Protein AF-A0A8H3CS85-F1 (afdb_monomer_lite)

Foldseek 3Di:
DAAEADPPAAEEAEAAEAEQAEDEAAAAQAEDHNCPPFLLRLQVLDERYAHYNAEYEQYEYEYQDQEHHAHEHRQNYHHQYEYYNHYYAYPVRDHHAHAYHNDDCVRHVHDYFYFDQDNSDTHTDD

InterPro domains:
  IPR000743 Glycoside hydrolase, family 28 [PF00295] (1-104)
  IPR011050 Pectin lyase fold/virulence factor [SSF51126] (1-114)
  IPR012334 Pectin lyase fold [G3DSA:2.160.20.10] (1-118)

Organism: NCBI:txid456999

Sequence (126 aa):
IKIWSGPVGSAIVNDIHYEDITVENVTNPLVVDSCYFSSAYCATGKPVASITNVTVTNVTGTSTGKVVSSIICPEGSTCDIKFKDVNIVPKTGAAPVNRCFSVKSEDIGVNCTYPTVVNGTFKWPA

Radius of gyration: 14.18 Å; chains: 1; bounding box: 34×28×34 Å

pLDDT: mean 95.44, std 3.82, range [74.0, 98.75]

Secondary structure (DSSP, 8-state):
-EEE-STT--EEEEEEEEESPEEEEESSSEEEEEEET-HHHHTTT---EEEEEEEEES-EEEESSSEEEEEE--TTSEEEEEEES-EEEETT-PPPEEEEESS-HHHHTS-EE-PEEETTEEE---

Structure (mmCIF, N/CA/C/O backbone):
data_AF-A0A8H3CS85-F1
#
_entry.id   AF-A0A8H3CS85-F1
#
loop_
_atom_site.group_PDB
_atom_site.id
_atom_site.type_symbol
_atom_site.label_atom_id
_atom_site.label_alt_id
_atom_site.label_comp_id
_atom_site.label_asym_id
_atom_site.label_entity_id
_atom_site.label_seq_id
_atom_site.pdbx_PDB_ins_code
_atom_site.Cartn_x
_atom_site.Cartn_y
_atom_site.Cartn_z
_atom_site.occupancy
_atom_site.B_iso_or_equiv
_atom_site.auth_seq_id
_atom_site.auth_comp_id
_atom_site.auth_asym_id
_atom_sit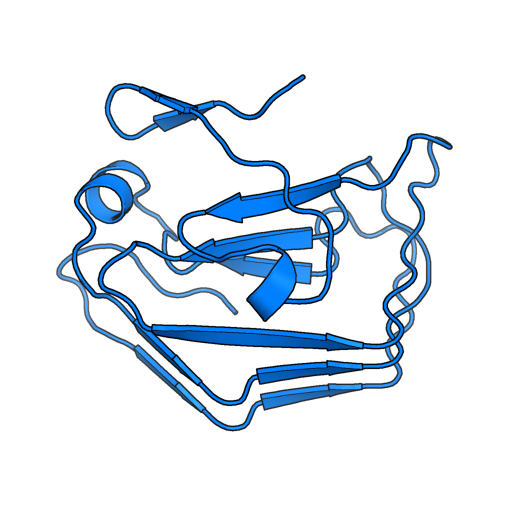e.auth_atom_id
_atom_site.pdbx_PDB_model_num
ATOM 1 N N . ILE A 1 1 ? 1.541 -7.477 -0.685 1.00 97.31 1 ILE A N 1
ATOM 2 C CA . ILE A 1 1 ? 2.453 -7.758 -1.826 1.00 97.31 1 ILE A CA 1
ATOM 3 C C . ILE A 1 1 ? 3.714 -6.908 -1.666 1.00 97.31 1 ILE A C 1
ATOM 5 O O . ILE A 1 1 ? 3.584 -5.721 -1.399 1.00 97.31 1 ILE A O 1
ATOM 9 N N . LYS A 1 2 ? 4.921 -7.480 -1.764 1.00 96.69 2 LYS A N 1
ATOM 10 C CA . LYS A 1 2 ? 6.183 -6.718 -1.685 1.00 96.69 2 LYS A CA 1
ATOM 11 C C . LYS A 1 2 ? 7.106 -7.134 -2.821 1.00 96.69 2 LYS A C 1
ATOM 13 O O . LYS A 1 2 ? 7.410 -8.321 -2.917 1.00 96.69 2 LYS A O 1
ATOM 18 N N . ILE A 1 3 ? 7.539 -6.184 -3.644 1.00 96.19 3 ILE A N 1
ATOM 19 C CA . ILE A 1 3 ? 8.426 -6.419 -4.788 1.00 96.19 3 ILE A CA 1
ATOM 20 C C . ILE A 1 3 ? 9.684 -5.572 -4.609 1.00 96.19 3 ILE A C 1
ATOM 22 O O . ILE A 1 3 ? 9.593 -4.383 -4.306 1.00 96.19 3 ILE A O 1
ATOM 26 N N . TRP A 1 4 ? 10.850 -6.192 -4.786 1.00 95.38 4 TRP A N 1
ATOM 27 C CA . TRP A 1 4 ? 12.134 -5.500 -4.729 1.00 95.38 4 TRP A CA 1
ATOM 28 C C . TRP A 1 4 ? 12.223 -4.398 -5.789 1.00 95.38 4 TRP A C 1
ATOM 30 O O . TRP A 1 4 ? 11.968 -4.632 -6.966 1.00 95.38 4 TRP A O 1
ATOM 40 N N . SER A 1 5 ? 12.636 -3.210 -5.357 1.00 93.56 5 SER A N 1
ATOM 41 C CA . SER A 1 5 ? 12.955 -2.076 -6.218 1.00 93.56 5 SER A CA 1
ATOM 42 C C . SER A 1 5 ? 14.425 -2.117 -6.622 1.00 93.56 5 SER A C 1
ATOM 44 O O . SER A 1 5 ? 15.299 -2.383 -5.793 1.00 93.56 5 SER A O 1
ATOM 46 N N . GLY A 1 6 ? 14.713 -1.808 -7.883 1.00 92.19 6 GLY A N 1
ATOM 47 C CA . GLY A 1 6 ? 16.071 -1.771 -8.415 1.00 92.19 6 GLY A CA 1
ATOM 48 C C . GLY A 1 6 ? 16.288 -2.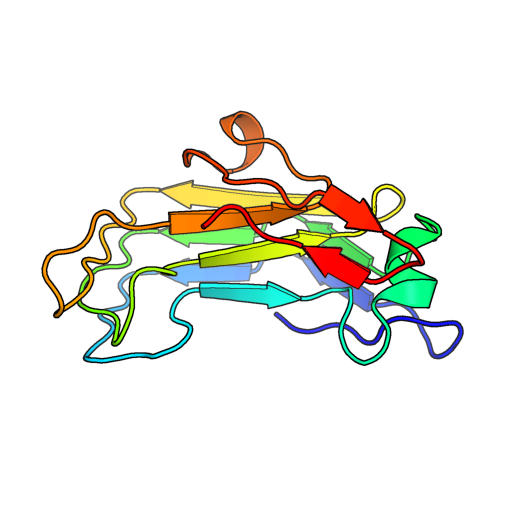717 -9.591 1.00 92.19 6 GLY A C 1
ATOM 49 O O . GLY A 1 6 ? 15.405 -3.493 -9.948 1.00 92.19 6 GLY A O 1
ATOM 50 N N . PRO A 1 7 ? 17.490 -2.693 -10.189 1.00 90.50 7 PRO A N 1
ATOM 51 C CA . PRO A 1 7 ? 17.871 -3.582 -11.283 1.00 90.50 7 PRO A CA 1
ATOM 52 C C . PRO A 1 7 ? 18.209 -4.992 -10.761 1.00 90.50 7 PRO A C 1
ATOM 54 O O . PRO A 1 7 ? 19.271 -5.534 -11.049 1.00 90.50 7 PRO A O 1
ATOM 57 N N . VAL A 1 8 ? 17.332 -5.559 -9.933 1.00 91.94 8 VAL A N 1
ATOM 58 C CA . VAL A 1 8 ? 17.520 -6.854 -9.256 1.00 91.94 8 VAL A CA 1
ATOM 59 C C . VAL A 1 8 ? 16.532 -7.917 -9.738 1.00 91.94 8 VAL A C 1
ATOM 61 O O . VAL A 1 8 ? 16.632 -9.077 -9.354 1.00 91.94 8 VAL A O 1
ATOM 64 N N . GLY A 1 9 ? 15.585 -7.525 -10.589 1.00 87.81 9 GLY A N 1
ATOM 65 C CA . GLY A 1 9 ? 14.560 -8.386 -11.160 1.00 87.81 9 GLY A CA 1
ATOM 66 C C . GLY A 1 9 ? 13.266 -7.616 -11.396 1.00 87.81 9 GLY A C 1
ATOM 67 O O . GLY A 1 9 ? 13.150 -6.445 -11.043 1.00 87.81 9 GLY A O 1
ATOM 68 N N . SER A 1 10 ? 12.290 -8.294 -11.988 1.00 90.62 10 SER A N 1
ATOM 69 C CA . SER A 1 10 ? 10.924 -7.799 -12.146 1.00 90.62 10 SER A CA 1
ATOM 70 C C . SER A 1 10 ? 9.932 -8.878 -11.735 1.00 90.62 10 SER A C 1
ATOM 72 O O . SER A 1 10 ? 10.224 -10.065 -11.885 1.00 90.62 10 SER A O 1
ATOM 74 N N . ALA A 1 11 ? 8.756 -8.481 -11.256 1.00 96.38 11 ALA A N 1
ATOM 75 C CA . ALA A 1 11 ? 7.709 -9.416 -10.850 1.00 96.38 11 ALA A CA 1
ATOM 76 C C . ALA A 1 11 ? 6.451 -9.299 -11.714 1.00 96.38 11 ALA A C 1
ATOM 78 O O . ALA A 1 11 ? 6.055 -8.204 -12.109 1.00 96.38 11 ALA A O 1
ATOM 79 N N . ILE A 1 12 ? 5.793 -10.433 -11.941 1.00 98.00 12 ILE A N 1
ATOM 80 C CA . ILE A 1 12 ? 4.430 -10.494 -12.468 1.00 98.00 12 ILE A CA 1
ATOM 81 C C . ILE A 1 12 ? 3.561 -11.075 -11.357 1.00 98.00 12 ILE A C 1
ATOM 83 O O . ILE A 1 12 ? 3.844 -12.159 -10.847 1.00 98.00 12 ILE A O 1
ATOM 87 N N . VAL A 1 13 ? 2.537 -10.328 -10.960 1.00 98.31 13 VAL A N 1
ATOM 88 C CA . VAL A 1 13 ? 1.539 -10.721 -9.967 1.00 98.31 13 VAL A CA 1
ATOM 89 C C . VAL A 1 13 ? 0.179 -10.542 -10.620 1.00 98.31 13 VAL A C 1
ATOM 91 O O . VAL A 1 13 ? -0.168 -9.447 -11.056 1.00 98.31 13 VAL A O 1
ATOM 94 N N . ASN A 1 14 ? -0.578 -11.622 -10.722 1.00 98.44 14 ASN A N 1
ATOM 95 C CA . ASN A 1 14 ? -1.851 -11.628 -11.421 1.00 98.44 14 ASN A CA 1
ATOM 96 C C . ASN A 1 14 ? -2.856 -12.485 -10.658 1.00 98.44 14 ASN A C 1
ATOM 98 O O . ASN A 1 14 ? -2.461 -13.524 -10.131 1.00 98.44 14 ASN A O 1
ATOM 102 N N . ASP A 1 15 ? -4.120 -12.063 -10.669 1.00 98.31 15 ASP A N 1
ATOM 103 C CA . ASP A 1 15 ? -5.264 -12.861 -10.210 1.00 98.31 15 ASP A CA 1
ATOM 104 C C . ASP A 1 15 ? -5.152 -13.262 -8.731 1.00 98.31 15 ASP A C 1
ATOM 106 O O . ASP A 1 15 ? -5.070 -14.434 -8.367 1.00 98.31 15 ASP A O 1
ATOM 110 N N . ILE A 1 16 ? -5.067 -12.246 -7.864 1.00 98.56 16 ILE A N 1
ATOM 111 C CA . ILE A 1 16 ? -4.946 -12.426 -6.412 1.00 98.56 16 ILE A CA 1
ATOM 112 C C . ILE A 1 16 ? -6.153 -11.802 -5.717 1.00 98.56 16 ILE A C 1
ATOM 114 O O . ILE A 1 16 ? -6.402 -10.605 -5.848 1.00 98.56 16 ILE A O 1
ATOM 118 N N . HIS A 1 17 ? -6.842 -12.591 -4.898 1.00 98.25 17 HIS A N 1
ATOM 119 C CA . HIS A 1 17 ? -8.045 -12.167 -4.186 1.00 98.25 17 HIS A CA 1
ATOM 120 C C . HIS A 1 17 ? -7.857 -12.346 -2.675 1.00 98.25 17 HIS A C 1
ATOM 122 O O . HIS A 1 17 ? -7.564 -13.443 -2.200 1.00 98.25 17 HIS A O 1
ATOM 128 N N . TYR A 1 18 ? -7.980 -11.251 -1.921 1.00 98.69 18 TYR A N 1
ATOM 129 C CA . TYR A 1 18 ? -7.996 -11.249 -0.456 1.00 98.69 18 TYR A CA 1
ATOM 130 C C . TYR A 1 18 ? -9.424 -10.995 0.019 1.00 98.69 18 TYR A C 1
ATOM 132 O O . TYR A 1 18 ? -9.951 -9.907 -0.210 1.00 98.69 18 TYR A O 1
ATOM 140 N N . GLU A 1 19 ? -10.043 -11.980 0.669 1.00 98.62 19 GLU A N 1
ATOM 141 C CA . GLU A 1 19 ? -11.482 -11.972 0.954 1.00 98.62 19 GLU A CA 1
ATOM 142 C C . GLU A 1 19 ? -11.778 -12.394 2.397 1.00 98.62 19 GLU A C 1
ATOM 144 O O . GLU A 1 19 ? -11.089 -13.254 2.948 1.00 98.62 19 GLU A O 1
ATOM 149 N N . ASP A 1 20 ? -12.793 -11.771 3.004 1.00 98.62 20 ASP A N 1
ATOM 150 C CA . ASP A 1 20 ? -13.342 -12.127 4.322 1.00 98.62 20 ASP A CA 1
ATOM 151 C C . ASP A 1 20 ? -12.302 -12.131 5.460 1.00 98.62 20 ASP A C 1
ATOM 153 O O . ASP A 1 20 ? -12.269 -13.006 6.330 1.00 98.62 20 ASP A O 1
ATOM 157 N N . ILE A 1 21 ? -11.430 -11.120 5.467 1.00 98.69 21 ILE A N 1
ATOM 158 C CA . ILE A 1 21 ? -10.340 -11.001 6.442 1.00 98.69 21 ILE A CA 1
ATOM 159 C C . ILE A 1 21 ? -10.750 -10.065 7.581 1.00 98.69 21 ILE A C 1
ATOM 161 O O . ILE A 1 21 ? -11.111 -8.910 7.363 1.00 98.69 21 ILE A O 1
ATOM 165 N N . THR A 1 22 ? -10.596 -10.528 8.823 1.00 98.69 22 THR A N 1
ATOM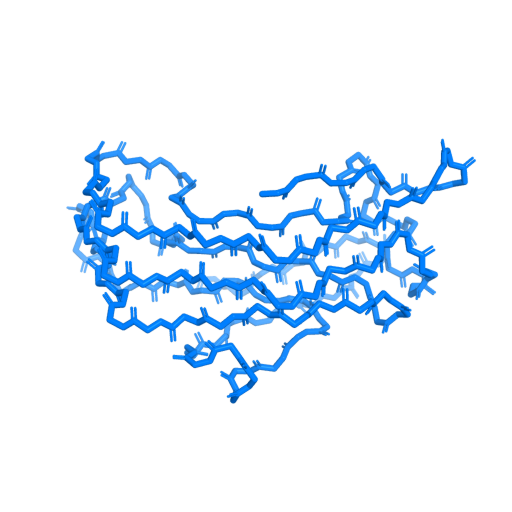 166 C CA . THR A 1 22 ? -10.651 -9.661 10.009 1.00 98.69 22 THR A CA 1
ATOM 167 C C . THR A 1 22 ? -9.240 -9.395 10.519 1.00 98.69 22 THR A C 1
ATOM 169 O O . THR A 1 22 ? -8.506 -10.329 10.841 1.00 98.69 22 THR A O 1
ATOM 172 N N . VAL A 1 23 ? -8.848 -8.123 10.607 1.00 98.12 23 VAL A N 1
ATOM 173 C CA . VAL A 1 23 ? -7.567 -7.706 11.193 1.00 98.12 23 VAL A CA 1
ATOM 174 C C . VAL A 1 23 ? -7.762 -7.220 12.627 1.00 98.12 23 VAL A C 1
ATOM 176 O O . VAL A 1 23 ? -8.652 -6.422 12.915 1.00 98.12 23 VAL A O 1
ATOM 179 N N . GLU A 1 24 ? -6.903 -7.651 13.547 1.00 98.12 24 GLU A N 1
ATOM 180 C CA . GLU A 1 24 ? -6.963 -7.219 14.943 1.00 98.12 24 GLU A CA 1
ATOM 181 C C . GLU A 1 24 ? -5.649 -6.576 15.376 1.00 98.12 24 GLU A C 1
ATOM 183 O O . GLU A 1 24 ? -4.616 -7.235 15.465 1.00 98.12 24 GLU A O 1
ATOM 188 N N . ASN A 1 25 ? -5.698 -5.276 15.681 1.00 97.25 25 ASN A N 1
ATOM 189 C CA . ASN A 1 25 ? -4.560 -4.521 16.196 1.00 97.25 25 ASN A CA 1
ATOM 190 C C . ASN A 1 25 ? -3.305 -4.624 15.303 1.00 97.25 25 ASN A C 1
ATOM 192 O O . ASN A 1 25 ? -2.196 -4.839 15.796 1.00 97.25 25 ASN A O 1
ATOM 196 N N . VAL A 1 26 ? -3.478 -4.482 13.984 1.00 98.12 26 VAL A N 1
ATOM 197 C CA . VAL A 1 26 ? -2.397 -4.666 12.999 1.00 98.12 26 VAL A CA 1
ATOM 198 C C . VAL A 1 26 ? -1.752 -3.330 12.616 1.00 98.12 26 VAL A C 1
ATOM 200 O O . VAL A 1 26 ? -2.438 -2.350 12.337 1.00 98.12 26 VAL A O 1
ATOM 203 N N . THR A 1 27 ? -0.418 -3.272 12.577 1.00 96.44 27 THR A N 1
ATOM 204 C CA . THR A 1 27 ? 0.311 -2.022 12.281 1.00 96.44 27 THR A CA 1
ATOM 205 C C . THR A 1 27 ? 0.244 -1.592 10.822 1.00 96.44 27 THR A C 1
ATOM 207 O O . THR A 1 27 ? 0.138 -0.403 10.550 1.00 96.44 27 THR A O 1
ATOM 210 N N . ASN A 1 28 ? 0.291 -2.539 9.884 1.00 95.38 28 ASN A N 1
ATOM 211 C CA . ASN A 1 28 ? 0.173 -2.260 8.452 1.00 95.38 28 ASN A CA 1
ATOM 212 C C . ASN A 1 28 ? -0.808 -3.264 7.832 1.00 95.38 28 ASN A C 1
ATOM 214 O O . ASN A 1 28 ? -0.364 -4.290 7.314 1.00 95.38 28 ASN A O 1
ATOM 218 N N . PRO A 1 29 ? -2.125 -3.030 7.952 1.00 97.62 29 PRO A N 1
ATOM 219 C CA . PRO A 1 29 ? -3.124 -4.029 7.584 1.00 97.62 29 PRO A CA 1
ATOM 220 C C . PRO A 1 29 ? -3.078 -4.427 6.105 1.00 97.62 29 PRO A C 1
ATOM 222 O O . PRO A 1 29 ? -3.026 -5.613 5.793 1.00 97.62 29 PRO A O 1
ATOM 225 N N . LEU A 1 30 ? -3.045 -3.445 5.198 1.00 98.38 30 LEU A N 1
ATOM 226 C CA . LEU A 1 30 ? -3.025 -3.671 3.751 1.00 98.38 30 LEU A CA 1
ATOM 227 C C . LEU A 1 30 ? -1.788 -3.017 3.133 1.00 98.38 30 LEU A C 1
ATOM 229 O O . LEU A 1 30 ? -1.640 -1.796 3.167 1.00 98.38 30 LEU A O 1
ATOM 233 N N . VAL A 1 31 ? -0.885 -3.821 2.567 1.00 98.12 31 VAL A N 1
ATOM 234 C CA . VAL A 1 31 ? 0.383 -3.324 2.009 1.00 98.12 31 VAL A CA 1
ATOM 235 C C . VAL A 1 31 ? 0.630 -3.868 0.611 1.00 98.12 31 VAL A C 1
ATOM 237 O O . VAL A 1 31 ? 0.763 -5.082 0.411 1.00 98.12 31 VAL A O 1
ATOM 240 N N . VAL A 1 32 ? 0.799 -2.947 -0.332 1.00 98.00 32 VAL A N 1
ATOM 241 C CA . VAL A 1 32 ? 1.488 -3.176 -1.598 1.00 98.00 32 VAL A CA 1
ATOM 242 C C . VAL A 1 32 ? 2.686 -2.243 -1.642 1.00 98.00 32 VAL A C 1
ATOM 244 O O . VAL A 1 32 ? 2.537 -1.028 -1.635 1.00 98.00 32 VAL A O 1
ATOM 247 N N . ASP A 1 33 ? 3.878 -2.826 -1.652 1.00 96.69 33 ASP A N 1
ATOM 248 C CA . ASP A 1 33 ? 5.135 -2.091 -1.729 1.00 96.69 33 ASP A CA 1
ATOM 249 C C . ASP A 1 33 ? 5.983 -2.669 -2.860 1.00 96.69 33 ASP A C 1
ATOM 251 O O . ASP A 1 33 ? 6.757 -3.608 -2.657 1.00 96.69 33 ASP A O 1
ATOM 255 N N . SER A 1 34 ? 5.816 -2.131 -4.070 1.00 94.88 34 SER A N 1
ATOM 256 C CA . SER A 1 34 ? 6.735 -2.404 -5.182 1.00 94.88 34 SER A CA 1
ATOM 257 C C . SER A 1 34 ? 7.918 -1.436 -5.214 1.00 94.88 34 SER A C 1
ATOM 259 O O . SER A 1 34 ? 8.617 -1.336 -6.213 1.00 94.88 34 SER A O 1
ATOM 261 N N . CYS A 1 35 ? 8.145 -0.704 -4.127 1.00 94.00 35 CYS A N 1
ATOM 262 C CA . CYS A 1 35 ? 9.299 0.162 -3.928 1.00 94.00 35 CYS A CA 1
ATOM 263 C C . CYS A 1 35 ? 10.206 -0.374 -2.812 1.00 94.00 35 CYS A C 1
ATOM 265 O O . CYS A 1 35 ? 11.061 0.352 -2.294 1.00 94.00 35 CYS A O 1
ATOM 267 N N . TYR A 1 36 ? 10.043 -1.658 -2.475 1.00 93.12 36 TYR A N 1
ATOM 268 C CA . TYR A 1 36 ? 10.723 -2.304 -1.367 1.00 93.12 36 TYR A CA 1
ATOM 269 C C . TYR A 1 36 ? 12.237 -2.190 -1.540 1.00 93.12 36 TYR A C 1
ATOM 271 O O . TYR A 1 36 ? 12.759 -2.335 -2.646 1.00 93.12 36 TYR A O 1
ATOM 279 N N . PHE A 1 37 ? 12.941 -1.934 -0.437 1.00 91.00 37 PHE A N 1
ATOM 280 C CA . PHE A 1 37 ? 14.391 -1.717 -0.355 1.00 91.00 37 PHE A CA 1
ATOM 281 C C . PHE A 1 37 ? 14.929 -0.393 -0.933 1.00 91.00 37 PHE A C 1
ATOM 283 O O . PHE A 1 37 ? 15.881 0.145 -0.371 1.00 91.00 37 PHE A O 1
ATOM 290 N N . SER A 1 38 ? 14.346 0.179 -1.996 1.00 90.12 38 SER A N 1
ATOM 291 C CA . SER A 1 38 ? 14.870 1.416 -2.604 1.00 90.12 38 SER A CA 1
ATOM 292 C C . SER A 1 38 ? 13.781 2.379 -3.080 1.00 90.12 38 SER A C 1
ATOM 294 O O . SER A 1 38 ? 13.286 2.295 -4.211 1.00 90.12 38 SER A O 1
ATOM 296 N N . SER A 1 39 ? 13.476 3.373 -2.237 1.00 85.44 39 SER A N 1
ATOM 297 C CA . SER A 1 39 ? 12.595 4.494 -2.588 1.00 85.44 39 SER A CA 1
ATOM 298 C C . SER A 1 39 ? 13.217 5.410 -3.646 1.00 85.44 39 SER A C 1
ATOM 300 O O . SER A 1 39 ? 12.506 5.916 -4.508 1.00 85.44 39 SER A O 1
ATOM 302 N N . ALA A 1 40 ? 14.544 5.576 -3.638 1.00 88.62 40 ALA A N 1
ATOM 303 C CA . ALA A 1 40 ? 15.254 6.397 -4.615 1.00 88.62 40 ALA A CA 1
ATOM 304 C C . ALA A 1 40 ? 15.160 5.815 -6.032 1.00 88.62 40 ALA A C 1
ATOM 306 O O . ALA A 1 40 ? 14.895 6.558 -6.974 1.00 88.62 40 ALA A O 1
ATOM 307 N N . TYR A 1 41 ? 15.312 4.493 -6.188 1.00 91.62 41 TYR A N 1
ATOM 308 C CA . TYR A 1 41 ? 15.101 3.846 -7.486 1.00 91.62 41 TYR A CA 1
ATOM 309 C C . TYR A 1 41 ? 13.629 3.905 -7.899 1.00 91.62 41 TYR A C 1
ATOM 311 O O . TYR A 1 41 ? 13.324 4.239 -9.038 1.00 91.62 41 TYR A O 1
ATOM 319 N N . CYS A 1 42 ? 12.711 3.655 -6.967 1.00 91.44 42 CYS A N 1
ATOM 320 C CA . CYS A 1 42 ? 11.275 3.752 -7.220 1.00 91.44 42 CYS A CA 1
ATOM 321 C C . CYS A 1 42 ? 10.858 5.151 -7.707 1.00 91.44 42 CYS A C 1
ATOM 323 O O . CYS A 1 42 ? 10.101 5.274 -8.668 1.00 91.44 42 CYS A O 1
ATOM 325 N N . ALA A 1 43 ? 11.427 6.210 -7.127 1.00 89.25 43 ALA A N 1
ATOM 326 C CA . ALA A 1 43 ? 11.191 7.591 -7.541 1.00 89.25 43 ALA A CA 1
ATOM 327 C C . ALA A 1 43 ? 11.692 7.911 -8.964 1.00 89.25 43 ALA A C 1
ATOM 329 O O . ALA A 1 43 ? 11.327 8.949 -9.505 1.00 89.25 43 ALA A O 1
ATOM 330 N N . THR A 1 44 ? 12.493 7.038 -9.592 1.00 91.56 44 THR A N 1
ATOM 331 C CA . THR A 1 44 ? 12.847 7.176 -11.018 1.00 91.56 44 THR A CA 1
ATOM 332 C C . THR A 1 44 ? 11.706 6.791 -11.960 1.00 91.56 44 THR A C 1
ATOM 334 O O . THR A 1 44 ? 11.829 6.996 -13.164 1.00 91.56 44 THR A O 1
ATOM 337 N N . GLY A 1 45 ? 10.631 6.187 -11.441 1.00 91.25 45 GLY A N 1
ATOM 338 C CA . GLY A 1 45 ? 9.481 5.740 -12.226 1.00 91.25 45 GLY A CA 1
ATOM 339 C C . GLY A 1 45 ? 9.731 4.476 -13.052 1.00 91.25 45 GLY A C 1
ATOM 340 O O . GLY A 1 45 ? 8.836 4.041 -13.768 1.00 91.25 45 GLY A O 1
ATOM 341 N N . LYS A 1 46 ? 10.917 3.857 -12.967 1.00 93.94 46 LYS A N 1
ATOM 342 C CA . LYS A 1 46 ? 11.229 2.644 -13.736 1.00 93.94 46 LYS A CA 1
ATOM 343 C C . LYS A 1 46 ? 10.303 1.475 -13.362 1.00 93.94 46 LYS A C 1
ATOM 345 O O . LYS A 1 46 ? 10.035 1.273 -12.174 1.00 93.94 46 LYS A O 1
ATOM 350 N N . PRO A 1 47 ? 9.845 0.682 -14.349 1.00 94.31 47 PRO A N 1
ATOM 351 C CA . PRO A 1 47 ? 9.019 -0.490 -14.090 1.00 94.31 47 PRO A CA 1
ATOM 352 C C . PRO A 1 47 ? 9.801 -1.555 -13.316 1.00 94.31 47 PRO A C 1
ATOM 354 O O . PRO A 1 47 ? 10.937 -1.877 -13.661 1.00 94.31 47 PRO A O 1
ATOM 357 N N . VAL A 1 48 ? 9.163 -2.125 -12.296 1.00 95.69 48 VAL A N 1
ATOM 358 C CA . VAL A 1 48 ? 9.678 -3.258 -11.503 1.00 95.69 48 VAL A CA 1
ATOM 359 C C . VAL A 1 48 ? 8.623 -4.348 -11.313 1.00 95.69 48 VAL A C 1
ATOM 361 O O . VAL A 1 48 ? 8.957 -5.478 -10.955 1.00 95.69 48 VAL A O 1
ATOM 364 N N . ALA A 1 49 ? 7.348 -4.039 -11.570 1.00 96.25 49 ALA A N 1
ATOM 365 C CA . ALA A 1 49 ? 6.261 -4.990 -11.420 1.00 96.25 49 ALA A CA 1
ATOM 366 C C . ALA A 1 49 ? 5.145 -4.790 -12.453 1.00 96.25 49 ALA A C 1
ATOM 368 O O . ALA A 1 49 ? 4.856 -3.676 -12.891 1.00 96.25 49 ALA A O 1
ATOM 369 N N . SER A 1 50 ? 4.478 -5.892 -12.782 1.00 98.00 50 SER A N 1
ATOM 370 C CA . SER A 1 50 ? 3.134 -5.898 -13.349 1.00 98.00 50 SER A CA 1
ATOM 371 C C . SER A 1 50 ? 2.213 -6.577 -12.338 1.00 98.00 50 SER A C 1
ATOM 373 O O . SER A 1 50 ? 2.277 -7.792 -12.164 1.00 98.00 50 SER A O 1
ATOM 375 N N . ILE A 1 51 ? 1.439 -5.778 -11.602 1.00 98.25 51 ILE A N 1
ATOM 376 C CA . ILE A 1 51 ? 0.434 -6.220 -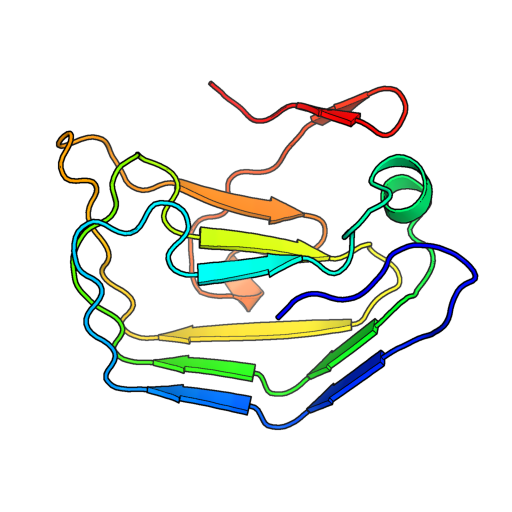10.632 1.00 98.25 51 ILE A CA 1
ATOM 377 C C . ILE A 1 51 ? -0.937 -5.967 -11.256 1.00 98.25 51 ILE A C 1
ATOM 379 O O . ILE A 1 51 ? -1.303 -4.819 -11.511 1.00 98.25 51 ILE A O 1
ATOM 383 N N . THR A 1 52 ? -1.674 -7.037 -11.530 1.00 98.44 52 THR A N 1
ATOM 384 C CA . THR A 1 52 ? -2.929 -6.987 -12.292 1.00 98.44 52 THR A CA 1
ATOM 385 C C . THR A 1 52 ? -4.003 -7.857 -11.661 1.00 98.44 52 THR A C 1
ATOM 387 O O . THR A 1 52 ? -3.682 -8.878 -11.054 1.00 98.44 52 THR A O 1
ATOM 390 N N . ASN A 1 53 ? -5.269 -7.452 -11.799 1.00 98.12 53 ASN A N 1
ATOM 391 C CA . ASN A 1 53 ? -6.417 -8.198 -11.287 1.00 98.12 53 ASN A CA 1
ATOM 392 C C . ASN A 1 53 ? -6.266 -8.605 -9.807 1.00 98.12 53 ASN A C 1
ATOM 394 O O . ASN A 1 53 ? -6.393 -9.776 -9.446 1.00 98.12 53 ASN A O 1
ATOM 398 N N . VAL A 1 54 ? -5.929 -7.638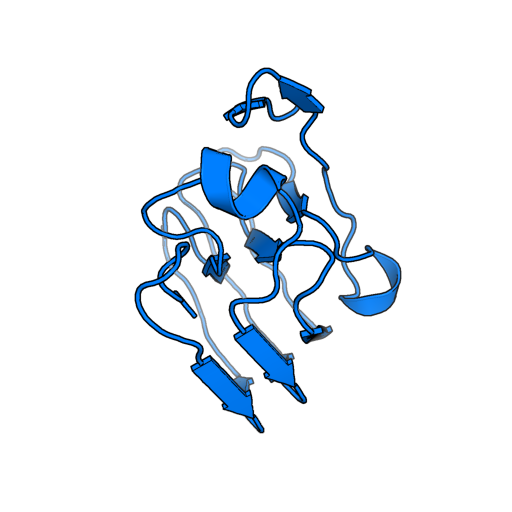 -8.948 1.00 98.62 54 VAL A N 1
ATOM 399 C CA . VAL A 1 54 ? -5.873 -7.858 -7.500 1.00 98.62 54 VAL A CA 1
ATOM 400 C C . VAL A 1 54 ? -7.107 -7.259 -6.841 1.00 98.62 54 VAL A C 1
ATOM 402 O O . VAL A 1 54 ? -7.409 -6.082 -7.042 1.00 98.62 54 VAL A O 1
ATOM 405 N N . THR A 1 55 ? -7.799 -8.031 -6.007 1.00 98.56 55 THR A N 1
ATOM 406 C CA . THR A 1 55 ? -8.945 -7.533 -5.235 1.00 98.56 55 THR A CA 1
ATOM 407 C C . THR A 1 55 ? -8.750 -7.725 -3.737 1.00 98.56 55 THR A C 1
ATOM 409 O O . THR A 1 55 ? -8.132 -8.686 -3.275 1.00 98.56 55 THR A O 1
ATOM 412 N N . VAL A 1 56 ? -9.272 -6.769 -2.973 1.00 98.75 56 VAL A N 1
ATOM 413 C CA . VAL A 1 56 ? -9.377 -6.826 -1.516 1.00 98.75 56 VAL A CA 1
ATOM 414 C C . VAL A 1 56 ? -10.834 -6.571 -1.160 1.00 98.75 56 VAL A C 1
ATOM 416 O O . VAL A 1 56 ? -11.312 -5.443 -1.300 1.00 98.75 56 VAL A O 1
ATOM 419 N N . THR A 1 57 ? -11.535 -7.616 -0.731 1.00 98.75 57 THR A N 1
ATOM 420 C CA . THR A 1 57 ? -12.985 -7.603 -0.527 1.00 98.75 57 THR A CA 1
ATOM 421 C C . THR A 1 57 ? -13.337 -7.974 0.908 1.00 98.75 57 THR A C 1
ATOM 423 O O . THR A 1 57 ? -12.790 -8.931 1.448 1.00 98.75 57 THR A O 1
ATOM 426 N N . ASN A 1 58 ? -14.270 -7.246 1.523 1.00 98.62 58 ASN A N 1
ATOM 427 C CA . ASN A 1 58 ? -14.796 -7.554 2.858 1.00 98.62 58 ASN A CA 1
ATOM 428 C C . ASN A 1 58 ? -13.693 -7.711 3.925 1.00 98.62 58 ASN A C 1
ATOM 430 O O . ASN A 1 58 ? -13.613 -8.710 4.641 1.00 98.62 58 ASN A O 1
ATOM 434 N N . VAL A 1 59 ? -12.803 -6.717 4.010 1.00 98.69 59 VAL A N 1
ATOM 435 C CA . VAL A 1 59 ? -11.749 -6.683 5.033 1.00 98.69 59 VAL A CA 1
ATOM 436 C C . VAL A 1 59 ? -12.138 -5.712 6.130 1.00 98.69 59 VAL A C 1
ATOM 438 O O . VAL A 1 59 ? -12.305 -4.521 5.872 1.00 98.69 59 VAL A O 1
ATOM 441 N N . THR A 1 60 ? -12.245 -6.192 7.366 1.00 98.62 60 THR A N 1
ATOM 442 C CA . THR A 1 60 ? -12.709 -5.381 8.499 1.00 98.62 60 THR A CA 1
ATOM 443 C C . THR A 1 60 ? -11.784 -5.475 9.708 1.00 98.62 60 THR A C 1
ATOM 445 O O . THR A 1 60 ? -10.923 -6.349 9.776 1.00 98.62 60 THR A O 1
ATOM 448 N N . GLY A 1 61 ? -11.932 -4.568 10.676 1.00 98.31 61 GLY A N 1
ATOM 449 C CA . GLY A 1 61 ? -11.287 -4.693 11.985 1.00 98.31 61 GLY A CA 1
ATOM 450 C C . GLY A 1 61 ? -10.475 -3.468 12.386 1.00 98.31 61 GLY A C 1
ATOM 451 O O . GLY A 1 61 ? -10.900 -2.339 12.147 1.00 98.31 61 GLY A O 1
ATOM 452 N N . THR A 1 62 ? -9.332 -3.670 13.051 1.00 98.50 62 THR A N 1
ATOM 453 C CA . THR A 1 62 ? -8.602 -2.583 13.721 1.00 98.50 62 THR A CA 1
ATOM 454 C C . THR A 1 62 ? -7.108 -2.511 13.412 1.00 98.50 62 THR A C 1
ATOM 456 O O . THR A 1 62 ? -6.412 -3.528 13.372 1.00 98.50 62 THR A O 1
ATOM 459 N N . SER A 1 63 ? -6.594 -1.287 13.270 1.00 98.38 63 SER A N 1
ATOM 460 C CA . SER A 1 63 ? -5.159 -1.002 13.145 1.00 98.38 63 SER A CA 1
ATOM 461 C C . SER A 1 63 ? -4.570 -0.384 14.416 1.00 98.38 63 SER A C 1
ATOM 463 O O . SER A 1 63 ? -5.281 0.241 15.210 1.00 98.38 63 SER A O 1
ATOM 465 N N . THR A 1 64 ? -3.253 -0.528 14.613 1.00 97.69 64 THR A N 1
ATOM 466 C CA . THR A 1 64 ? -2.553 0.106 15.754 1.00 97.69 64 THR A CA 1
ATOM 467 C C . THR A 1 64 ? -2.431 1.623 15.596 1.00 97.69 64 THR A C 1
ATOM 469 O O . THR A 1 64 ? -2.356 2.344 16.588 1.00 97.69 64 THR A O 1
ATOM 472 N N . GLY A 1 65 ? -2.428 2.123 14.357 1.00 95.69 65 GLY A N 1
ATOM 473 C CA . GLY A 1 65 ? -2.296 3.541 14.031 1.00 95.69 65 GLY A CA 1
ATOM 474 C C . GLY A 1 65 ? -3.169 3.959 12.853 1.00 95.69 65 GLY A C 1
ATOM 475 O O . GLY A 1 65 ? -3.890 3.150 12.275 1.00 95.69 65 GLY A O 1
ATOM 476 N N . LYS A 1 66 ? -3.102 5.243 12.482 1.00 96.69 66 LYS A N 1
ATOM 477 C CA . LYS A 1 66 ? -4.002 5.822 11.471 1.00 96.69 66 LYS A CA 1
ATOM 478 C C . LYS A 1 66 ? -3.839 5.252 10.061 1.00 96.69 66 LYS A C 1
ATOM 480 O O . LYS A 1 66 ? -4.779 5.301 9.284 1.00 96.69 66 LYS A O 1
ATOM 485 N N . VAL A 1 67 ? -2.658 4.743 9.709 1.00 97.38 67 VAL A N 1
ATOM 486 C CA . VAL A 1 67 ? -2.403 4.196 8.370 1.00 97.38 67 VAL A CA 1
ATOM 487 C C . VAL A 1 67 ? -2.991 2.793 8.291 1.00 97.38 67 VAL A C 1
ATOM 489 O O . VAL A 1 67 ? -2.487 1.874 8.930 1.00 97.38 67 VAL A O 1
ATOM 492 N N . VAL A 1 68 ? -4.058 2.641 7.511 1.00 97.94 68 VAL A N 1
ATOM 493 C CA . VAL A 1 68 ? -4.769 1.361 7.350 1.00 97.94 68 VAL A CA 1
ATOM 494 C C . VAL A 1 68 ? -4.395 0.653 6.053 1.00 97.94 68 VAL A C 1
ATOM 496 O O . VAL A 1 68 ? -4.443 -0.574 5.982 1.00 97.94 68 VAL A O 1
ATOM 499 N N . SER A 1 69 ? -3.951 1.411 5.049 1.00 98.25 69 SER A N 1
ATOM 500 C CA . SER A 1 69 ? -3.394 0.859 3.820 1.00 98.25 69 SER A CA 1
ATOM 501 C C . SER A 1 69 ? -2.215 1.681 3.299 1.00 98.25 69 SER A C 1
ATOM 503 O O . SER A 1 69 ? -2.106 2.887 3.545 1.00 98.25 69 SER A O 1
ATOM 505 N N . SER A 1 70 ? -1.312 1.008 2.589 1.00 97.81 70 SER A N 1
ATOM 506 C CA . SER A 1 70 ? -0.183 1.611 1.885 1.00 97.81 70 SER A CA 1
ATOM 507 C C . SER A 1 70 ? 0.018 0.907 0.547 1.00 97.81 70 SER A C 1
ATOM 509 O O . SER A 1 70 ? 0.518 -0.216 0.518 1.00 97.81 70 SER A O 1
ATOM 511 N N . ILE A 1 71 ? -0.375 1.567 -0.542 1.00 97.81 71 ILE A N 1
ATOM 512 C CA . ILE A 1 71 ? -0.318 1.074 -1.922 1.00 97.81 71 ILE A CA 1
ATOM 513 C C . ILE A 1 71 ? 0.670 1.933 -2.704 1.00 97.81 71 ILE A C 1
ATOM 515 O O . ILE A 1 71 ? 0.368 3.031 -3.166 1.00 97.81 71 ILE A O 1
ATOM 519 N N . ILE A 1 72 ? 1.901 1.448 -2.790 1.00 96.12 72 ILE A N 1
ATOM 520 C CA . ILE A 1 72 ? 3.032 2.176 -3.346 1.00 96.12 72 ILE A CA 1
ATOM 521 C C . ILE A 1 72 ? 3.486 1.471 -4.618 1.00 96.12 72 ILE A C 1
ATOM 523 O O . ILE A 1 72 ? 4.048 0.374 -4.556 1.00 96.12 72 ILE A O 1
ATOM 527 N N . CYS A 1 73 ? 3.279 2.146 -5.749 1.00 94.81 73 CYS A N 1
ATOM 528 C CA . CYS A 1 73 ? 3.659 1.679 -7.073 1.00 94.81 73 CYS A CA 1
ATOM 529 C C . CYS A 1 73 ? 4.432 2.774 -7.824 1.00 94.81 73 CYS A C 1
ATOM 531 O O . CYS A 1 73 ? 4.012 3.930 -7.797 1.00 94.81 73 CYS A O 1
ATOM 533 N N . PRO A 1 74 ? 5.584 2.487 -8.453 1.00 94.06 74 PRO A N 1
ATOM 534 C CA . PRO A 1 74 ? 6.242 3.471 -9.306 1.00 94.06 74 PRO A CA 1
ATOM 535 C C . PRO A 1 74 ? 5.465 3.629 -10.620 1.00 94.06 74 PRO A C 1
ATOM 537 O O . PRO A 1 74 ? 4.916 2.656 -11.124 1.00 94.06 74 PRO A O 1
ATOM 540 N N . GLU A 1 75 ? 5.462 4.837 -11.187 1.00 94.12 75 GLU A N 1
ATOM 541 C CA . GLU A 1 75 ? 4.637 5.221 -12.347 1.00 94.12 75 GLU A CA 1
ATOM 542 C C . GLU A 1 75 ? 4.746 4.279 -13.558 1.00 94.12 75 GLU A C 1
ATOM 544 O O . GLU A 1 75 ? 3.746 4.004 -14.213 1.00 94.12 75 GLU A O 1
ATOM 549 N N . GLY A 1 76 ? 5.935 3.742 -13.851 1.00 95.25 76 GLY A N 1
ATOM 550 C CA . GLY A 1 76 ? 6.122 2.810 -14.964 1.00 95.25 76 GLY A CA 1
ATOM 551 C C . GLY A 1 76 ? 5.630 1.384 -14.701 1.00 95.25 76 GLY A C 1
ATOM 552 O O . GLY A 1 76 ? 5.562 0.598 -15.642 1.00 95.25 76 GLY A O 1
ATOM 553 N N . SER A 1 77 ? 5.319 1.015 -13.455 1.00 96.31 77 SER A N 1
ATOM 554 C CA . SER A 1 77 ? 4.757 -0.304 -13.128 1.00 96.31 77 SER A CA 1
ATOM 555 C C . SER A 1 77 ? 3.240 -0.313 -13.287 1.00 96.31 77 SER A C 1
ATOM 557 O O . SER A 1 77 ? 2.571 0.700 -13.105 1.00 96.31 77 SER A O 1
ATOM 559 N N . THR A 1 78 ? 2.675 -1.481 -13.580 1.00 96.81 78 THR A N 1
ATOM 560 C CA . THR A 1 78 ? 1.219 -1.666 -13.559 1.00 96.81 78 THR A CA 1
ATOM 561 C C . THR A 1 78 ? 0.781 -2.055 -12.153 1.00 96.81 78 THR A C 1
ATOM 563 O O . THR A 1 78 ? 1.350 -2.984 -11.583 1.00 96.81 78 THR A O 1
ATOM 566 N N . CYS A 1 79 ? -0.230 -1.372 -11.614 1.00 96.19 79 CYS A N 1
ATOM 567 C CA . CYS A 1 79 ? -0.847 -1.697 -10.329 1.00 96.19 79 CYS A CA 1
ATOM 568 C C . CYS A 1 79 ? -2.370 -1.552 -10.402 1.00 96.19 79 CYS A C 1
ATOM 570 O O . CYS A 1 79 ? -2.923 -0.529 -10.011 1.00 96.19 79 CYS A O 1
ATOM 572 N N . ASP A 1 80 ? -3.036 -2.594 -10.900 1.00 97.25 80 ASP A N 1
ATOM 573 C CA . ASP A 1 80 ? -4.496 -2.727 -10.886 1.00 97.25 80 ASP A CA 1
ATOM 574 C C . ASP A 1 80 ? -4.925 -3.518 -9.642 1.00 97.25 80 ASP A C 1
ATOM 576 O O . ASP A 1 80 ? -4.865 -4.752 -9.600 1.00 97.25 80 ASP A O 1
ATOM 580 N N . ILE A 1 81 ? -5.272 -2.772 -8.591 1.00 98.00 81 ILE A N 1
ATOM 581 C CA . ILE A 1 81 ? -5.684 -3.277 -7.279 1.00 98.00 81 ILE A CA 1
ATOM 582 C C . ILE A 1 81 ? -6.975 -2.566 -6.889 1.00 98.00 81 ILE A C 1
ATOM 584 O O . ILE A 1 81 ? -6.998 -1.339 -6.864 1.00 98.00 81 ILE A O 1
ATOM 588 N N . LYS A 1 82 ? -8.019 -3.316 -6.527 1.00 98.31 82 LYS A N 1
ATOM 589 C CA . LYS A 1 82 ? -9.343 -2.762 -6.206 1.00 98.31 82 LYS A CA 1
ATOM 590 C C . LYS A 1 82 ? -9.805 -3.170 -4.823 1.00 98.31 82 LYS A C 1
ATOM 592 O O . LYS A 1 82 ? -9.734 -4.343 -4.454 1.00 98.31 82 LYS A O 1
ATOM 597 N N . PHE A 1 83 ? -10.285 -2.199 -4.062 1.00 98.38 83 PHE A N 1
ATOM 598 C CA . PHE A 1 83 ? -10.841 -2.399 -2.734 1.00 98.38 83 PHE A CA 1
ATOM 599 C C . PHE A 1 83 ? -12.361 -2.345 -2.807 1.00 98.38 83 PHE A C 1
ATOM 601 O O . PHE A 1 83 ? -12.943 -1.477 -3.458 1.00 98.38 83 PHE A O 1
ATOM 608 N N . LYS A 1 84 ? -13.007 -3.270 -2.105 1.00 98.06 84 LYS A N 1
ATOM 609 C CA . LYS A 1 84 ? -14.456 -3.320 -1.965 1.00 98.06 84 LYS A CA 1
ATOM 610 C C . LYS A 1 84 ? -14.801 -3.710 -0.533 1.00 98.06 84 LYS A C 1
ATOM 612 O O . LYS A 1 84 ? -14.256 -4.671 -0.005 1.00 98.06 84 LYS A O 1
ATOM 617 N N . ASP A 1 85 ? -15.696 -2.963 0.103 1.00 97.69 85 ASP A N 1
ATOM 618 C CA . ASP A 1 85 ? -16.161 -3.258 1.465 1.00 97.69 85 ASP A CA 1
ATOM 619 C C . ASP A 1 85 ? -15.005 -3.392 2.486 1.00 97.69 85 ASP A C 1
ATOM 621 O O . ASP A 1 85 ? -14.994 -4.266 3.349 1.00 97.69 85 ASP A O 1
ATOM 625 N N . VAL A 1 86 ? -13.993 -2.522 2.373 1.00 98.19 86 VAL A N 1
ATOM 626 C CA . VAL A 1 86 ? -12.852 -2.463 3.301 1.00 98.19 86 VAL A CA 1
ATOM 627 C C . VAL A 1 86 ? -13.142 -1.450 4.412 1.00 98.19 86 VAL A C 1
ATOM 629 O O . VAL A 1 86 ? -13.211 -0.248 4.159 1.00 98.19 86 VAL A O 1
ATOM 632 N N . ASN A 1 87 ? -13.276 -1.923 5.653 1.00 97.56 87 ASN A N 1
ATOM 633 C CA . ASN A 1 87 ? -13.577 -1.114 6.836 1.00 97.56 87 ASN A CA 1
ATOM 634 C C . ASN A 1 87 ? -12.619 -1.418 8.001 1.00 97.56 87 ASN A C 1
ATOM 636 O O . ASN A 1 87 ? -12.922 -2.200 8.905 1.00 97.56 87 ASN A O 1
ATOM 640 N N . ILE A 1 88 ? -11.453 -0.774 7.989 1.00 98.38 88 ILE A N 1
ATOM 641 C CA . ILE A 1 88 ? -10.444 -0.889 9.047 1.00 98.38 88 ILE A CA 1
ATOM 642 C C . ILE A 1 88 ? -10.391 0.428 9.815 1.00 98.38 88 ILE A C 1
ATOM 644 O O . ILE A 1 88 ? -10.160 1.484 9.223 1.00 98.38 88 ILE A O 1
ATOM 648 N N . VAL A 1 89 ? -10.573 0.367 11.134 1.00 97.81 89 VAL A N 1
ATOM 649 C CA . VAL A 1 89 ? -10.599 1.551 12.001 1.00 97.81 89 VAL A CA 1
ATOM 650 C C . VAL A 1 89 ? -9.384 1.594 12.938 1.00 97.81 89 VAL A C 1
ATOM 652 O O . VAL A 1 89 ? -9.059 0.597 13.589 1.00 97.81 89 VAL A O 1
ATOM 655 N N . PRO A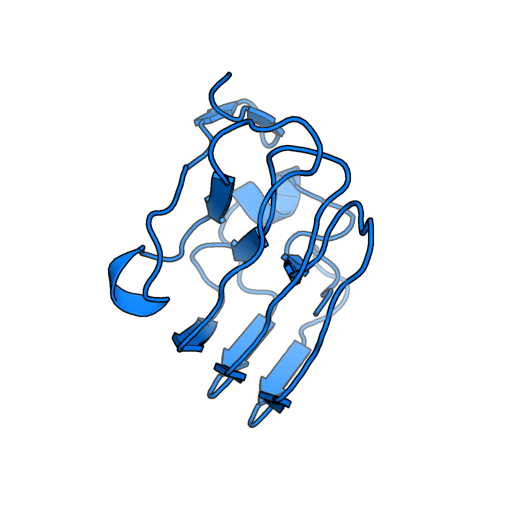 1 90 ? -8.685 2.734 13.057 1.00 97.56 90 PRO A N 1
ATOM 656 C CA . PRO A 1 90 ? -7.606 2.874 14.029 1.00 97.56 90 PRO A CA 1
ATOM 657 C C . PRO A 1 90 ? -8.114 2.755 15.468 1.00 97.56 90 PRO A C 1
ATOM 659 O O . PRO A 1 90 ? -9.042 3.466 15.858 1.00 97.56 90 PRO A O 1
ATOM 662 N N . LYS A 1 91 ? -7.459 1.937 16.308 1.00 96.19 91 LYS A N 1
ATOM 663 C CA . LYS A 1 91 ? -7.802 1.852 17.747 1.00 96.19 91 LYS A CA 1
ATOM 664 C C . LYS A 1 91 ? -7.623 3.179 18.489 1.00 96.19 91 LYS A C 1
ATOM 666 O O . LYS A 1 91 ? -8.219 3.382 19.539 1.00 96.19 91 LYS A O 1
ATOM 671 N N . THR A 1 92 ? -6.814 4.085 17.944 1.00 93.19 92 THR A N 1
ATOM 672 C CA . THR A 1 92 ? -6.603 5.430 18.490 1.00 93.19 92 THR A CA 1
ATOM 673 C C . THR A 1 92 ? -7.805 6.360 18.301 1.00 93.19 92 THR A C 1
ATOM 675 O O . THR A 1 92 ? -7.786 7.467 18.832 1.00 93.19 92 THR A O 1
ATOM 678 N N . GLY A 1 93 ? -8.819 5.962 17.520 1.00 92.88 93 GLY A N 1
ATOM 679 C CA . GLY A 1 93 ? -9.964 6.807 17.161 1.00 92.88 93 GLY A CA 1
ATOM 680 C C . GLY A 1 93 ? -9.663 7.852 16.079 1.00 92.88 93 GLY A C 1
ATOM 681 O O . GLY A 1 93 ? -10.543 8.625 15.711 1.00 92.88 93 GLY A O 1
ATOM 682 N N . ALA A 1 94 ? -8.434 7.889 15.554 1.00 94.50 94 ALA A N 1
ATOM 683 C CA . ALA A 1 94 ? -8.079 8.752 14.433 1.00 94.50 94 ALA A CA 1
ATOM 684 C C . ALA A 1 94 ? -8.796 8.321 13.142 1.00 94.50 94 ALA A C 1
ATOM 686 O O . ALA A 1 94 ? -9.112 7.146 12.958 1.00 94.50 94 ALA A O 1
ATOM 687 N N . ALA A 1 95 ? -8.981 9.259 12.210 1.00 95.50 95 ALA A N 1
ATOM 688 C CA . ALA A 1 95 ? -9.471 8.929 10.876 1.00 95.50 95 ALA A CA 1
ATOM 689 C C . ALA A 1 95 ? -8.480 7.996 10.141 1.00 95.50 95 ALA A C 1
ATOM 691 O O . ALA A 1 95 ? -7.263 8.213 10.231 1.00 95.50 95 ALA A O 1
ATOM 692 N N . PRO A 1 96 ? -8.968 6.972 9.416 1.00 96.94 96 PRO A N 1
ATOM 693 C CA . PRO A 1 96 ? -8.115 6.076 8.645 1.00 96.94 96 PRO A CA 1
ATOM 694 C C . PRO A 1 96 ? -7.436 6.812 7.481 1.00 96.94 96 PRO A C 1
ATOM 696 O O . PRO A 1 96 ? -8.033 7.655 6.815 1.00 96.94 96 PRO A O 1
ATOM 699 N N . VAL A 1 97 ? -6.179 6.462 7.220 1.00 97.62 97 VAL A N 1
ATOM 700 C CA . VAL A 1 97 ? -5.342 7.016 6.152 1.00 97.62 97 VAL A CA 1
ATOM 701 C C . VAL A 1 97 ? -4.939 5.896 5.198 1.00 97.62 97 VAL A C 1
ATOM 703 O O . VAL A 1 97 ? -4.336 4.904 5.617 1.00 97.62 97 VAL A O 1
ATOM 706 N N . ASN A 1 98 ? -5.219 6.093 3.909 1.00 97.81 98 ASN A N 1
ATOM 707 C CA . ASN A 1 98 ? -4.757 5.233 2.822 1.00 97.81 98 ASN A CA 1
ATOM 708 C C . ASN A 1 98 ? -3.609 5.933 2.103 1.00 97.81 98 ASN A C 1
ATOM 710 O O . ASN A 1 98 ? -3.804 6.981 1.492 1.00 97.81 98 ASN A O 1
ATOM 714 N N . ARG A 1 99 ? -2.397 5.401 2.211 1.00 97.69 99 ARG A N 1
ATOM 715 C CA . ARG A 1 99 ? -1.218 5.962 1.549 1.00 97.69 99 ARG A CA 1
ATOM 716 C C . ARG A 1 99 ? -1.113 5.413 0.138 1.00 97.69 99 ARG A C 1
ATOM 718 O O . ARG A 1 99 ? -1.115 4.200 -0.033 1.00 97.69 99 ARG A O 1
ATOM 725 N N . CYS A 1 100 ? -0.970 6.291 -0.844 1.00 97.38 100 CYS A N 1
ATOM 726 C CA . CYS A 1 100 ? -0.887 5.906 -2.246 1.00 97.38 100 CYS A CA 1
ATOM 727 C C . CYS A 1 100 ? 0.295 6.582 -2.939 1.00 97.38 100 CYS A C 1
ATOM 729 O O . CYS A 1 100 ? 0.611 7.737 -2.652 1.00 97.38 100 CYS A O 1
ATOM 731 N N . PHE A 1 101 ? 0.936 5.880 -3.870 1.00 95.69 101 PHE A N 1
ATOM 732 C CA . PHE A 1 101 ? 1.944 6.450 -4.765 1.00 95.69 101 PHE A CA 1
ATOM 733 C C . PHE A 1 101 ? 1.756 5.890 -6.179 1.00 95.69 101 PHE A C 1
ATOM 735 O O . PHE A 1 101 ? 1.647 4.677 -6.333 1.00 95.69 101 PHE A O 1
ATOM 742 N N . SER A 1 102 ? 1.679 6.790 -7.166 1.00 94.56 102 SER A N 1
ATOM 743 C CA . SER A 1 102 ? 1.411 6.542 -8.602 1.00 94.56 102 SER A CA 1
ATOM 744 C C . SER A 1 102 ? 0.206 5.645 -8.926 1.00 94.56 102 SER A C 1
ATOM 746 O O . SER A 1 102 ? 0.151 5.024 -9.980 1.00 94.56 102 SER A O 1
ATOM 748 N N . VAL A 1 103 ? -0.779 5.606 -8.033 1.00 95.81 103 VAL A N 1
ATOM 749 C CA . VAL A 1 103 ? -2.081 4.940 -8.196 1.00 95.81 103 VAL A CA 1
ATOM 750 C C . VAL A 1 103 ? -3.168 5.931 -7.808 1.00 95.81 103 VAL A C 1
ATOM 752 O O . VAL A 1 103 ? -2.914 6.778 -6.952 1.00 95.81 103 VAL A O 1
ATOM 755 N N . LYS A 1 104 ? -4.350 5.869 -8.420 1.00 95.75 104 LYS A N 1
ATOM 756 C CA . LYS A 1 104 ? -5.404 6.864 -8.183 1.00 95.75 104 LYS A CA 1
ATOM 757 C C . LYS A 1 104 ? -6.468 6.356 -7.218 1.00 95.75 104 LYS A C 1
ATOM 759 O O . LYS A 1 104 ? -6.737 5.159 -7.144 1.00 95.75 104 LYS A O 1
ATOM 764 N N . SER A 1 105 ? -7.100 7.291 -6.511 1.00 97.06 105 SER A N 1
ATOM 765 C CA . SER A 1 105 ? -8.193 6.998 -5.579 1.00 97.06 105 SER A CA 1
ATOM 766 C C . SER A 1 105 ? -9.346 6.280 -6.278 1.00 97.06 105 SER A C 1
ATOM 768 O O . SER A 1 105 ? -9.900 5.326 -5.737 1.00 97.06 105 SER A O 1
ATOM 770 N N . GLU A 1 106 ? -9.693 6.734 -7.485 1.00 95.75 106 GLU A N 1
ATOM 771 C CA . GLU A 1 106 ? -10.811 6.213 -8.273 1.00 95.75 106 GLU A CA 1
ATOM 772 C C . GLU A 1 106 ? -10.547 4.782 -8.747 1.00 95.75 106 GLU A C 1
ATOM 774 O O . GLU A 1 106 ? -11.461 3.962 -8.753 1.00 95.75 106 GLU A O 1
ATOM 779 N N . ASP A 1 107 ? -9.292 4.476 -9.086 1.00 94.56 107 ASP A N 1
ATOM 780 C CA . ASP A 1 107 ? -8.887 3.156 -9.569 1.00 94.56 107 ASP A CA 1
ATOM 781 C C . ASP A 1 107 ? -8.918 2.116 -8.436 1.00 94.56 107 ASP A C 1
ATOM 783 O O . ASP A 1 107 ? -9.326 0.976 -8.656 1.00 94.56 107 ASP A O 1
ATOM 787 N N . ILE A 1 108 ? -8.531 2.514 -7.215 1.00 96.19 108 ILE A N 1
ATOM 788 C CA . ILE A 1 108 ? -8.500 1.620 -6.045 1.00 96.19 108 ILE A CA 1
ATOM 789 C C . ILE A 1 108 ? -9.855 1.547 -5.332 1.00 96.19 108 ILE A C 1
ATOM 791 O O . ILE A 1 108 ? -10.189 0.507 -4.771 1.00 96.19 108 ILE A O 1
ATOM 795 N N . GLY A 1 109 ? -10.640 2.625 -5.327 1.00 95.94 109 GLY A N 1
ATOM 796 C CA . GLY A 1 109 ? -11.904 2.708 -4.586 1.00 95.94 109 GLY A CA 1
ATOM 797 C C . GLY A 1 109 ? -11.763 3.224 -3.148 1.00 95.94 109 GLY A C 1
ATOM 798 O O . GLY A 1 109 ? -12.639 2.982 -2.320 1.00 95.94 109 GLY A O 1
ATOM 799 N N . VAL A 1 110 ? -10.678 3.942 -2.830 1.00 95.75 110 VAL A N 1
ATOM 800 C CA . VAL A 1 110 ? -10.471 4.596 -1.522 1.00 95.75 110 VAL A CA 1
ATOM 801 C C . VAL A 1 110 ? -9.858 5.982 -1.674 1.00 95.75 110 VAL A C 1
ATOM 803 O O . VAL A 1 110 ? -9.106 6.245 -2.606 1.00 95.75 110 VAL A O 1
ATOM 806 N N . ASN A 1 111 ? -10.111 6.866 -0.707 1.00 96.88 111 ASN A N 1
ATOM 807 C CA . ASN A 1 111 ? -9.482 8.185 -0.683 1.00 96.88 111 ASN A CA 1
ATOM 808 C C . ASN A 1 111 ? -7.994 8.073 -0.338 1.00 96.88 111 ASN A C 1
ATOM 810 O O . ASN A 1 111 ? -7.630 7.790 0.809 1.00 96.88 111 ASN A O 1
ATOM 814 N N . CYS A 1 112 ? -7.146 8.321 -1.332 1.00 97.69 112 CYS A N 1
ATOM 815 C CA . CYS A 1 112 ? -5.702 8.303 -1.195 1.00 97.69 112 CYS A CA 1
ATOM 816 C C . CYS A 1 112 ? -5.146 9.593 -0.581 1.00 97.69 112 CYS A C 1
ATOM 818 O O . CYS A 1 112 ? -5.531 10.710 -0.920 1.00 97.69 112 CYS A O 1
ATOM 820 N N . THR A 1 113 ? -4.157 9.420 0.286 1.00 97.94 113 THR A N 1
ATOM 821 C CA . THR A 1 113 ? -3.201 10.438 0.718 1.00 97.94 113 THR A CA 1
ATOM 822 C C . THR A 1 113 ? -1.905 10.201 -0.046 1.00 97.94 113 THR A C 1
ATOM 824 O O . THR A 1 113 ? -1.418 9.073 -0.060 1.00 97.94 113 THR A O 1
ATOM 827 N N . TYR A 1 114 ? -1.334 11.244 -0.646 1.00 96.50 114 TYR A N 1
ATOM 828 C CA . TYR A 1 114 ? -0.142 11.153 -1.498 1.00 96.50 114 TYR A CA 1
ATOM 829 C C . TYR A 1 114 ? 1.082 11.789 -0.829 1.00 96.50 114 TYR A C 1
ATOM 831 O O . TYR A 1 114 ? 0.921 12.768 -0.096 1.00 96.50 114 TYR A O 1
ATOM 839 N N . PRO A 1 115 ? 2.304 11.273 -1.055 1.00 94.75 115 PRO A N 1
ATOM 840 C CA . PRO A 1 115 ? 3.511 11.873 -0.518 1.00 94.75 115 PRO A CA 1
ATOM 841 C C . PRO A 1 115 ? 4.039 12.971 -1.445 1.00 94.75 115 PRO A C 1
ATOM 843 O O . PRO A 1 115 ? 3.896 12.903 -2.665 1.00 94.75 115 PRO A O 1
ATOM 846 N N . THR A 1 116 ? 4.780 13.920 -0.880 1.00 93.81 116 THR A N 1
ATOM 847 C CA . THR A 1 116 ? 5.748 14.701 -1.656 1.00 93.81 116 THR A CA 1
ATOM 848 C C . THR A 1 116 ? 7.046 13.904 -1.753 1.00 93.81 116 THR A C 1
ATOM 850 O O . THR A 1 116 ? 7.548 13.410 -0.740 1.00 93.81 116 THR A O 1
ATOM 853 N N . VAL A 1 117 ? 7.625 13.792 -2.949 1.00 89.56 117 VAL A N 1
ATOM 854 C CA . VAL A 1 117 ? 8.924 13.131 -3.145 1.00 89.56 117 VAL A CA 1
ATOM 855 C C . VAL A 1 117 ? 10.035 14.178 -3.124 1.00 89.56 117 VAL A C 1
ATOM 857 O O . VAL A 1 117 ? 10.072 15.064 -3.973 1.00 89.56 117 VAL A O 1
ATOM 860 N N . VAL A 1 118 ? 10.949 14.085 -2.157 1.00 89.31 118 VAL A N 1
ATOM 861 C CA . VAL A 1 118 ? 12.109 14.986 -2.033 1.00 89.31 118 VAL A CA 1
ATOM 862 C C . VAL A 1 118 ? 13.376 14.144 -2.020 1.00 89.31 118 VAL A C 1
ATOM 864 O O . VAL A 1 118 ? 13.555 13.333 -1.114 1.00 89.31 118 VAL A O 1
ATOM 867 N N . ASN A 1 119 ? 14.245 14.316 -3.021 1.00 86.88 119 ASN A N 1
ATOM 868 C CA . ASN A 1 119 ? 15.489 13.545 -3.178 1.00 86.88 119 ASN A CA 1
ATOM 869 C C . ASN A 1 119 ? 15.273 12.021 -3.049 1.00 86.88 119 ASN A C 1
ATOM 871 O O . ASN A 1 119 ? 15.980 11.341 -2.310 1.00 86.88 119 ASN A O 1
ATOM 875 N N . GLY A 1 120 ? 14.236 11.485 -3.703 1.00 81.81 120 GLY A N 1
ATOM 876 C CA . GLY A 1 120 ? 13.911 10.051 -3.660 1.00 81.81 120 GLY A CA 1
ATOM 877 C C . GLY A 1 120 ? 13.331 9.548 -2.331 1.00 81.81 120 GLY A C 1
ATOM 878 O O . GLY A 1 120 ? 13.181 8.340 -2.145 1.00 81.81 120 GLY A O 1
ATOM 879 N N . THR A 1 121 ? 13.001 10.450 -1.403 1.00 85.44 121 THR A N 1
ATOM 880 C CA . THR A 1 121 ? 12.377 10.126 -0.113 1.00 85.44 121 THR A CA 1
ATOM 881 C C . THR A 1 121 ? 10.919 10.572 -0.095 1.00 85.44 121 THR A C 1
ATOM 883 O O . THR A 1 121 ? 10.607 11.704 -0.469 1.00 85.44 121 THR A O 1
ATOM 886 N N . PHE A 1 122 ? 10.025 9.702 0.377 1.00 90.50 122 PHE A N 1
ATOM 887 C CA . PHE A 1 122 ? 8.604 10.015 0.528 1.00 90.50 122 PHE A CA 1
ATOM 888 C C . PHE A 1 122 ? 8.347 10.780 1.822 1.00 90.50 122 PHE A C 1
ATOM 890 O O . PHE A 1 122 ? 8.648 10.300 2.916 1.00 90.50 122 PHE A O 1
ATOM 897 N N . LYS A 1 123 ? 7.745 11.961 1.696 1.00 93.00 123 LYS A N 1
ATOM 898 C CA . LYS A 1 123 ? 7.246 12.758 2.815 1.00 93.00 123 LYS A CA 1
ATOM 899 C C . LYS A 1 123 ? 5.726 12.736 2.795 1.00 93.00 123 LYS A C 1
ATOM 901 O O . LYS A 1 123 ? 5.106 13.325 1.915 1.00 93.00 123 LYS A O 1
ATOM 906 N N . TRP A 1 124 ? 5.138 12.030 3.752 1.00 93.56 124 TRP A N 1
ATOM 907 C CA . TRP A 1 124 ? 3.688 11.921 3.882 1.00 93.56 124 TRP A CA 1
ATOM 908 C C . TRP A 1 124 ? 3.110 13.134 4.619 1.00 93.56 124 TRP A C 1
ATOM 910 O O . TRP A 1 124 ? 3.752 13.619 5.554 1.00 93.56 124 TRP A O 1
ATOM 920 N N . PRO A 1 125 ? 1.903 13.591 4.248 1.00 91.94 125 PRO A N 1
ATOM 921 C CA . PRO A 1 125 ? 1.147 14.563 5.026 1.00 91.94 125 PRO A CA 1
ATOM 922 C C . PRO A 1 125 ? 0.987 14.128 6.488 1.00 91.94 125 PRO A C 1
ATOM 924 O O . PRO A 1 125 ? 0.901 12.927 6.786 1.00 91.94 125 PRO A O 1
ATOM 927 N N . ALA A 1 126 ? 0.998 15.127 7.375 1.00 74.00 126 ALA A N 1
ATOM 928 C CA . ALA A 1 126 ? 0.961 14.951 8.823 1.00 74.00 126 ALA A CA 1
ATOM 929 C C . ALA A 1 126 ? -0.321 14.290 9.325 1.00 74.00 126 ALA A C 1
ATOM 931 O O . ALA A 1 126 ? -1.383 14.335 8.669 1.00 74.00 126 ALA A O 1
#